Protein AF-A0A2E5Q4D9-F1 (afdb_monomer)

pLDDT: mean 92.21, std 5.11, range [64.12, 96.94]

Solvent-accessible surface area (backbone atoms only — not comparable to full-atom values): 3212 Å² total; per-residue (Å²): 89,39,68,59,8,50,52,29,29,51,47,11,52,49,42,46,59,35,46,78,73,71,42,57,63,52,52,76,74,73,41,89,66,56,81,88,49,54,88,44,47,29,58,51,34,26,50,53,9,49,50,40,23,49,60,35,56,77,77,112

Radius of gyration: 12.53 Å; Cα contacts (8 Å, |Δi|>4): 68; chains: 1; bounding box: 28×17×34 Å

Mean predicted aligned error: 3.36 Å

Foldseek 3Di:
DQVQLVVLLVVLVVLVVVVVVVDQPCVVVVHDDDPVCSVCSSVVSNVVSPVVNVVVVVVD

Structure (mmCIF, N/CA/C/O backbone):
data_AF-A0A2E5Q4D9-F1
#
_entry.id   AF-A0A2E5Q4D9-F1
#
loop_
_atom_site.group_PDB
_atom_site.id
_atom_site.type_symbol
_atom_site.label_atom_id
_atom_site.label_alt_id
_atom_site.label_comp_id
_atom_site.label_asym_id
_atom_site.label_entity_id
_atom_site.label_seq_id
_atom_site.pdbx_PDB_ins_code
_atom_site.Cartn_x
_atom_site.Cartn_y
_atom_site.Cartn_z
_atom_site.occupancy
_atom_site.B_iso_or_equiv
_atom_site.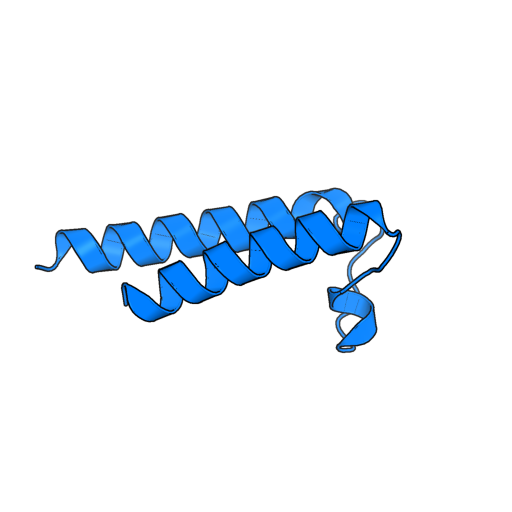auth_seq_id
_atom_site.auth_comp_id
_atom_site.auth_asym_id
_atom_site.auth_atom_id
_atom_site.pdbx_PDB_model_num
ATOM 1 N N . MET A 1 1 ? -15.808 -0.065 10.587 1.00 79.56 1 MET A N 1
ATOM 2 C CA . MET A 1 1 ? -14.720 0.659 9.877 1.00 79.56 1 MET A CA 1
ATOM 3 C C . MET A 1 1 ? -13.321 0.170 10.255 1.00 79.56 1 MET A C 1
ATOM 5 O O . MET A 1 1 ? -12.461 0.177 9.389 1.00 79.56 1 MET A O 1
ATOM 9 N N . LYS A 1 2 ? -13.090 -0.322 11.485 1.00 89.62 2 LYS A N 1
ATOM 10 C CA . LYS A 1 2 ? -11.786 -0.863 11.917 1.00 89.62 2 LYS A CA 1
ATOM 11 C C . LYS A 1 2 ? -11.218 -1.945 10.998 1.00 89.62 2 LYS A C 1
ATOM 13 O O . LYS A 1 2 ? -10.073 -1.836 10.590 1.00 89.62 2 LYS A O 1
ATOM 18 N N . ILE A 1 3 ? -12.037 -2.940 10.646 1.00 93.00 3 ILE A N 1
ATOM 19 C CA . ILE A 1 3 ? -11.631 -4.048 9.766 1.00 93.00 3 ILE A CA 1
ATOM 20 C C . ILE A 1 3 ? -11.156 -3.514 8.409 1.00 93.00 3 ILE A C 1
ATOM 22 O O . ILE A 1 3 ? -10.082 -3.880 7.958 1.00 93.00 3 ILE A O 1
ATOM 26 N N . ILE A 1 4 ? -11.905 -2.586 7.805 1.00 94.00 4 ILE A N 1
ATOM 27 C CA . ILE A 1 4 ? -11.529 -1.951 6.532 1.00 94.00 4 ILE A CA 1
ATOM 28 C C . ILE A 1 4 ? -10.190 -1.214 6.672 1.00 94.00 4 ILE A C 1
ATOM 30 O O . ILE A 1 4 ? -9.313 -1.385 5.836 1.00 94.00 4 ILE A O 1
ATOM 34 N N . GLY A 1 5 ? -10.000 -0.448 7.751 1.00 93.19 5 GLY A N 1
ATOM 35 C CA . GLY A 1 5 ? -8.731 0.235 8.010 1.00 93.19 5 GLY A CA 1
ATOM 36 C C . GLY A 1 5 ? -7.551 -0.730 8.146 1.00 93.19 5 GLY A C 1
ATOM 37 O O . GLY A 1 5 ? -6.513 -0.516 7.530 1.00 93.19 5 GLY A O 1
ATOM 38 N N . ILE A 1 6 ? -7.732 -1.835 8.877 1.00 95.00 6 ILE A N 1
ATOM 39 C CA . ILE A 1 6 ? -6.716 -2.891 9.011 1.00 95.00 6 ILE A CA 1
ATOM 40 C C . ILE A 1 6 ? -6.381 -3.500 7.646 1.00 95.00 6 ILE A C 1
ATOM 42 O O . ILE A 1 6 ? -5.206 -3.666 7.339 1.00 95.00 6 ILE A O 1
ATOM 46 N N . LEU A 1 7 ? -7.382 -3.790 6.809 1.00 96.94 7 LEU A N 1
ATOM 47 C CA . LEU A 1 7 ? -7.155 -4.337 5.469 1.00 96.94 7 LEU A CA 1
ATOM 48 C C . LEU A 1 7 ? -6.327 -3.388 4.593 1.00 96.94 7 LEU A C 1
ATOM 50 O O . LEU A 1 7 ? -5.404 -3.846 3.931 1.00 96.94 7 LEU A O 1
ATOM 54 N N . PHE A 1 8 ? -6.588 -2.079 4.635 1.00 95.50 8 PHE A N 1
ATOM 55 C CA . PHE A 1 8 ? -5.782 -1.090 3.906 1.00 95.50 8 PHE A CA 1
ATOM 56 C C . PHE A 1 8 ? -4.354 -0.956 4.450 1.00 95.50 8 PHE A C 1
ATOM 58 O O . PHE A 1 8 ? -3.418 -0.793 3.670 1.00 95.50 8 PHE A O 1
ATOM 65 N N . VAL A 1 9 ? -4.160 -1.073 5.769 1.00 95.31 9 VAL A N 1
ATOM 66 C CA . VAL A 1 9 ? -2.812 -1.113 6.360 1.00 95.31 9 VAL A CA 1
ATOM 67 C C . VAL A 1 9 ? -2.048 -2.343 5.875 1.00 95.31 9 VAL A C 1
ATOM 69 O O . VAL A 1 9 ? -0.910 -2.218 5.432 1.00 95.31 9 VAL A O 1
ATOM 72 N N . LEU A 1 10 ? -2.675 -3.522 5.915 1.00 96.88 10 LEU A N 1
ATOM 73 C CA . LEU A 1 10 ? -2.069 -4.759 5.418 1.00 96.88 10 LEU A CA 1
ATOM 74 C C . LEU A 1 10 ? -1.783 -4.685 3.915 1.00 96.88 10 LEU A C 1
ATOM 76 O O . LEU A 1 10 ? -0.731 -5.143 3.480 1.00 96.88 10 LEU A O 1
ATOM 80 N N . TRP A 1 11 ? -2.674 -4.061 3.143 1.00 96.38 11 TRP A N 1
ATOM 81 C CA . TRP A 1 11 ? -2.459 -3.801 1.723 1.00 96.38 11 TRP A CA 1
ATOM 82 C C . TRP A 1 11 ? -1.229 -2.920 1.481 1.00 96.38 11 TRP A C 1
ATOM 84 O O . TRP A 1 11 ? -0.376 -3.281 0.681 1.00 96.38 11 TRP A O 1
ATOM 94 N N . GLY A 1 12 ? -1.080 -1.817 2.223 1.00 94.81 12 GLY A N 1
ATOM 95 C CA . GLY A 1 12 ? 0.109 -0.962 2.134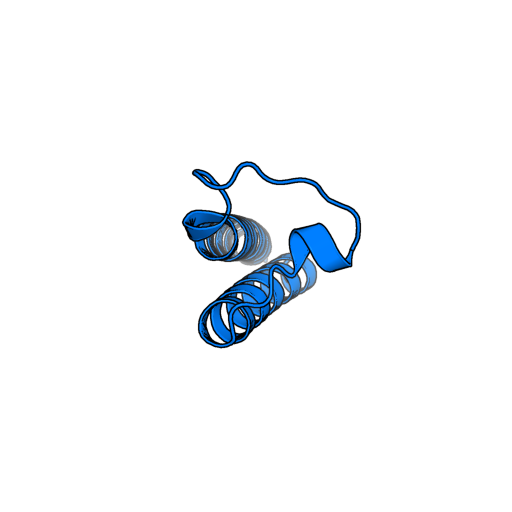 1.00 94.81 12 GLY A CA 1
ATOM 96 C C . GLY A 1 12 ? 1.405 -1.688 2.512 1.00 94.81 12 GLY A C 1
ATOM 97 O O . GLY A 1 12 ? 2.433 -1.481 1.876 1.00 94.81 12 GLY A O 1
ATOM 98 N N . ILE A 1 13 ? 1.366 -2.588 3.501 1.00 95.25 13 ILE A N 1
ATOM 99 C CA . ILE A 1 13 ? 2.521 -3.430 3.859 1.00 95.25 13 ILE A CA 1
ATOM 100 C C . ILE A 1 13 ? 2.856 -4.416 2.732 1.00 95.25 13 ILE A C 1
ATOM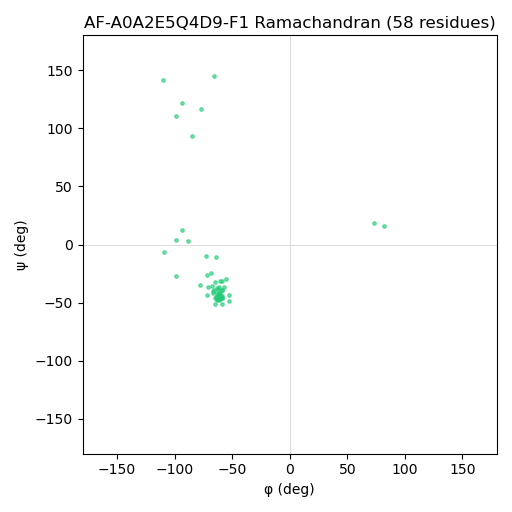 102 O O . ILE A 1 13 ? 4.033 -4.619 2.434 1.00 95.25 13 ILE A O 1
ATOM 106 N N . ALA A 1 14 ? 1.847 -5.026 2.108 1.00 95.19 14 ALA A N 1
ATOM 107 C CA . ALA A 1 14 ? 2.047 -5.934 0.982 1.00 95.19 14 ALA A CA 1
ATOM 108 C C . ALA A 1 14 ? 2.649 -5.203 -0.227 1.00 95.19 14 ALA A C 1
ATOM 110 O O . ALA A 1 14 ? 3.627 -5.684 -0.792 1.00 95.19 14 ALA A O 1
ATOM 111 N N . ASP A 1 15 ? 2.123 -4.023 -0.564 1.00 93.69 15 ASP A N 1
ATOM 112 C CA . ASP A 1 15 ? 2.654 -3.154 -1.619 1.00 93.69 15 ASP A CA 1
ATOM 113 C C . ASP A 1 15 ? 4.115 -2.760 -1.350 1.00 93.69 15 ASP A C 1
ATOM 115 O O . ASP A 1 15 ? 4.975 -2.902 -2.217 1.00 93.69 15 ASP A O 1
ATOM 119 N N . PHE A 1 16 ? 4.438 -2.381 -0.107 1.00 94.31 16 PHE A N 1
ATOM 120 C CA . PHE A 1 16 ? 5.821 -2.129 0.294 1.00 94.31 16 PHE A CA 1
ATOM 121 C C . PHE A 1 16 ? 6.696 -3.369 0.091 1.00 94.31 16 PHE A C 1
ATOM 123 O O . PHE A 1 16 ? 7.717 -3.281 -0.578 1.00 94.31 16 PHE A O 1
ATOM 130 N N . GLY A 1 17 ? 6.296 -4.538 0.596 1.00 94.25 17 GLY A N 1
ATOM 131 C CA . GLY A 1 17 ? 7.070 -5.772 0.424 1.00 94.25 17 GLY A CA 1
ATOM 132 C C . GLY A 1 17 ? 7.295 -6.152 -1.045 1.00 94.25 17 GLY A C 1
ATOM 133 O O . GLY A 1 17 ? 8.392 -6.566 -1.413 1.00 94.25 17 GLY A O 1
ATOM 134 N N . LEU A 1 18 ? 6.284 -5.966 -1.894 1.00 93.56 18 LEU A N 1
ATOM 135 C CA . LEU A 1 18 ? 6.357 -6.249 -3.328 1.00 93.56 18 LEU A CA 1
ATOM 136 C C . LEU A 1 18 ? 7.234 -5.244 -4.084 1.00 93.56 18 LEU A C 1
ATOM 138 O O . LEU A 1 18 ? 8.003 -5.651 -4.955 1.00 93.56 18 LEU A O 1
ATOM 142 N N . SER A 1 19 ? 7.217 -3.966 -3.694 1.00 90.31 19 SER A N 1
ATOM 143 C CA . SER A 1 19 ? 8.097 -2.951 -4.288 1.00 90.31 19 SER A CA 1
ATOM 144 C C . SER A 1 19 ? 9.588 -3.265 -4.096 1.00 90.31 19 SER A C 1
ATOM 146 O O . SER A 1 19 ? 10.391 -2.994 -4.987 1.00 90.31 19 SER A O 1
ATOM 148 N N . TRP A 1 20 ? 9.974 -3.933 -2.998 1.00 89.50 20 TRP A N 1
ATOM 149 C CA . TRP A 1 20 ? 11.358 -4.394 -2.785 1.00 89.50 20 TRP A CA 1
ATOM 150 C C . TRP A 1 20 ? 11.758 -5.520 -3.743 1.00 89.50 20 TRP A C 1
ATOM 152 O O . TRP A 1 20 ? 12.941 -5.700 -4.024 1.00 89.50 20 TRP A O 1
ATOM 162 N N . ALA A 1 21 ? 10.779 -6.266 -4.255 1.00 92.00 21 ALA A N 1
ATOM 163 C CA . ALA A 1 21 ? 10.967 -7.269 -5.296 1.00 92.00 21 ALA A CA 1
ATOM 164 C C . ALA A 1 21 ? 10.853 -6.681 -6.717 1.00 92.00 21 ALA A C 1
ATOM 166 O O . ALA A 1 21 ? 10.933 -7.430 -7.688 1.00 92.00 21 ALA A O 1
ATOM 167 N N . GLY A 1 22 ? 10.668 -5.360 -6.852 1.00 88.56 22 GLY A N 1
ATOM 168 C CA . GLY A 1 22 ? 10.470 -4.687 -8.137 1.00 88.56 22 GLY A CA 1
ATOM 169 C C . GLY A 1 22 ? 9.095 -4.932 -8.764 1.00 88.56 22 GLY A C 1
ATOM 170 O O . GLY A 1 22 ? 8.939 -4.743 -9.967 1.00 88.56 22 GLY A O 1
ATOM 171 N N . VAL A 1 23 ? 8.112 -5.379 -7.976 1.00 91.69 23 VAL A N 1
ATOM 172 C CA . VAL A 1 23 ? 6.748 -5.644 -8.447 1.00 91.69 23 VAL A CA 1
ATOM 173 C C . VAL A 1 23 ? 5.877 -4.415 -8.213 1.00 91.69 23 VAL A C 1
ATOM 175 O O . VAL A 1 23 ? 5.696 -3.987 -7.072 1.00 91.69 23 VAL A O 1
ATOM 178 N N . ASP A 1 24 ? 5.297 -3.884 -9.288 1.00 91.81 24 ASP A N 1
ATOM 179 C CA . ASP A 1 24 ? 4.259 -2.859 -9.214 1.00 91.81 24 ASP A CA 1
ATOM 180 C C . ASP A 1 24 ? 2.887 -3.516 -9.032 1.00 91.81 24 ASP A C 1
ATOM 182 O O . ASP A 1 24 ? 2.222 -3.909 -9.992 1.00 91.81 24 ASP A O 1
ATOM 186 N N . LEU A 1 25 ? 2.474 -3.647 -7.768 1.00 93.12 25 LEU A N 1
ATOM 187 C CA . LEU A 1 25 ? 1.202 -4.261 -7.394 1.00 93.12 25 LEU A CA 1
ATOM 188 C C . LEU A 1 25 ? 0.004 -3.568 -8.054 1.00 93.12 25 LEU A C 1
ATOM 190 O O . LEU A 1 25 ? -0.967 -4.240 -8.396 1.00 93.12 25 LEU A O 1
ATOM 194 N N . TYR A 1 26 ? 0.051 -2.243 -8.214 1.00 92.81 26 TYR A N 1
ATOM 195 C CA . TYR A 1 26 ? -1.049 -1.475 -8.790 1.00 92.81 26 TYR A CA 1
ATOM 196 C C . TYR A 1 26 ? -1.155 -1.724 -10.292 1.00 92.81 26 TYR A C 1
ATOM 198 O O . TYR A 1 26 ? -2.254 -1.976 -10.788 1.00 92.81 26 TYR A O 1
ATOM 206 N N . ASN A 1 27 ? -0.026 -1.749 -10.996 1.00 93.62 27 ASN A N 1
ATOM 207 C CA . ASN A 1 27 ? 0.003 -2.090 -12.415 1.00 93.62 27 ASN A CA 1
ATOM 208 C C . ASN A 1 27 ? -0.475 -3.529 -12.668 1.00 93.62 27 ASN A C 1
ATOM 210 O O . ASN A 1 27 ? -1.299 -3.746 -13.556 1.00 93.62 27 ASN A O 1
ATOM 214 N N . GLU A 1 28 ? -0.066 -4.483 -11.826 1.00 93.25 28 GLU A N 1
ATOM 215 C CA . GLU A 1 28 ? -0.468 -5.896 -11.924 1.00 93.25 28 GLU A CA 1
ATOM 216 C C . GLU A 1 28 ? -1.994 -6.088 -11.832 1.00 93.25 28 GLU A C 1
ATOM 218 O O . GLU A 1 28 ? -2.564 -6.972 -12.470 1.00 93.25 28 GLU A O 1
ATOM 223 N N . ILE A 1 29 ? -2.688 -5.225 -11.082 1.00 93.94 29 ILE A N 1
ATOM 224 C CA . ILE A 1 29 ? -4.158 -5.230 -10.983 1.00 93.94 29 ILE A CA 1
ATOM 225 C C . ILE A 1 29 ? -4.841 -4.272 -11.975 1.00 93.94 29 ILE A C 1
ATOM 227 O O . ILE A 1 29 ? -6.038 -4.006 -11.855 1.00 93.94 29 ILE A O 1
ATOM 231 N N . GLY A 1 30 ? -4.102 -3.757 -12.961 1.00 93.56 30 GLY A N 1
ATOM 232 C CA . GLY A 1 30 ? -4.614 -2.902 -14.034 1.00 93.56 30 GLY A CA 1
ATOM 233 C C . GLY A 1 30 ? -4.781 -1.425 -13.665 1.00 93.56 30 GLY A C 1
ATOM 234 O O . GLY A 1 30 ? -5.475 -0.697 -14.375 1.00 93.56 30 GLY A O 1
ATOM 235 N N . ILE A 1 31 ? -4.174 -0.966 -12.569 1.00 93.31 31 ILE A N 1
ATOM 236 C CA . ILE A 1 31 ? -4.167 0.440 -12.154 1.00 93.31 31 ILE A CA 1
ATOM 237 C C . ILE A 1 31 ? -2.848 1.075 -12.587 1.00 93.31 31 ILE A C 1
ATOM 239 O O . ILE A 1 31 ? -1.789 0.799 -12.032 1.00 93.31 31 ILE A O 1
ATOM 243 N N . THR A 1 32 ? -2.911 1.977 -13.563 1.00 93.12 32 THR A N 1
ATOM 244 C CA . THR A 1 32 ? -1.736 2.744 -13.982 1.00 93.12 32 THR A CA 1
ATOM 245 C C . THR A 1 32 ? -1.455 3.860 -12.983 1.00 93.12 32 THR A C 1
ATOM 247 O O . THR A 1 32 ? -2.254 4.783 -12.817 1.00 93.12 32 THR A O 1
ATOM 250 N N . VAL A 1 33 ? -0.297 3.778 -12.337 1.00 90.50 33 VAL A N 1
ATOM 251 C CA . VAL A 1 33 ? 0.250 4.815 -11.462 1.00 90.50 33 VAL A CA 1
ATOM 252 C C . VAL A 1 33 ? 1.461 5.418 -12.168 1.00 90.50 33 VAL A C 1
ATOM 254 O O . VAL A 1 33 ? 2.199 4.711 -12.845 1.00 90.50 33 VAL A O 1
ATOM 257 N N . SER A 1 34 ? 1.653 6.733 -12.067 1.00 92.69 34 SER A N 1
ATOM 258 C CA . SER A 1 34 ? 2.862 7.365 -12.603 1.00 92.69 34 SER A CA 1
ATOM 259 C C . SER A 1 34 ? 4.098 6.903 -11.831 1.00 92.69 34 SER A C 1
ATOM 261 O O . SER A 1 34 ? 4.035 6.790 -10.606 1.00 92.69 34 SER A O 1
ATOM 263 N N . ASP A 1 35 ? 5.237 6.759 -12.508 1.00 88.62 35 ASP A N 1
ATOM 264 C CA . ASP A 1 35 ? 6.506 6.321 -11.899 1.00 88.62 35 ASP A CA 1
ATOM 265 C C . ASP A 1 35 ? 6.940 7.189 -10.704 1.00 88.62 35 ASP A C 1
ATOM 267 O O . ASP A 1 35 ? 7.568 6.711 -9.766 1.00 88.62 35 ASP A O 1
ATOM 271 N N . GLU A 1 36 ? 6.567 8.470 -10.700 1.00 92.06 36 GLU A N 1
ATOM 272 C CA . GLU A 1 36 ? 6.829 9.401 -9.595 1.00 92.06 36 GLU A CA 1
ATOM 273 C C . GLU A 1 36 ? 5.974 9.117 -8.351 1.00 92.06 36 GLU A C 1
ATOM 275 O O . GLU A 1 36 ? 6.365 9.455 -7.237 1.00 92.06 36 GLU A O 1
ATOM 280 N N . LEU A 1 37 ? 4.798 8.509 -8.532 1.00 90.38 37 LEU A N 1
ATOM 281 C CA . LEU A 1 37 ? 3.820 8.247 -7.475 1.00 90.38 37 LEU A CA 1
ATOM 282 C C . LEU A 1 37 ? 3.910 6.810 -6.950 1.00 90.38 37 LEU A C 1
ATOM 284 O O . LEU A 1 37 ? 3.595 6.580 -5.783 1.00 90.38 37 LEU A O 1
ATOM 288 N N . TRP A 1 38 ? 4.375 5.864 -7.774 1.00 90.94 38 TRP A N 1
ATOM 289 C CA . TRP A 1 38 ? 4.543 4.456 -7.403 1.00 90.94 38 TRP A CA 1
ATOM 290 C C . TRP A 1 38 ? 5.363 4.252 -6.111 1.00 90.94 38 TRP A C 1
ATOM 292 O O . TRP A 1 38 ? 4.903 3.540 -5.222 1.00 90.94 38 TRP A O 1
ATOM 302 N N . PRO A 1 39 ? 6.487 4.959 -5.874 1.00 91.06 39 PRO A N 1
ATOM 303 C CA . PRO A 1 39 ? 7.232 4.835 -4.620 1.00 91.06 39 PRO A CA 1
ATOM 304 C C . PRO A 1 39 ? 6.466 5.293 -3.372 1.00 91.06 39 PRO A C 1
ATOM 306 O O . PRO A 1 39 ? 6.937 5.077 -2.261 1.00 91.06 39 PRO A O 1
ATOM 309 N N . PHE A 1 40 ? 5.316 5.953 -3.519 1.00 93.81 40 PHE A N 1
ATOM 310 C CA . PHE A 1 40 ? 4.518 6.468 -2.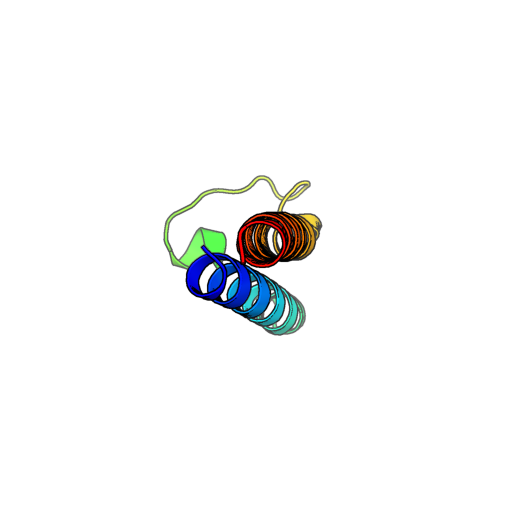407 1.00 93.81 40 PHE A CA 1
ATOM 311 C C . PHE A 1 40 ? 3.214 5.695 -2.190 1.00 93.81 40 PHE A C 1
ATOM 313 O O . PHE A 1 40 ? 2.529 5.942 -1.194 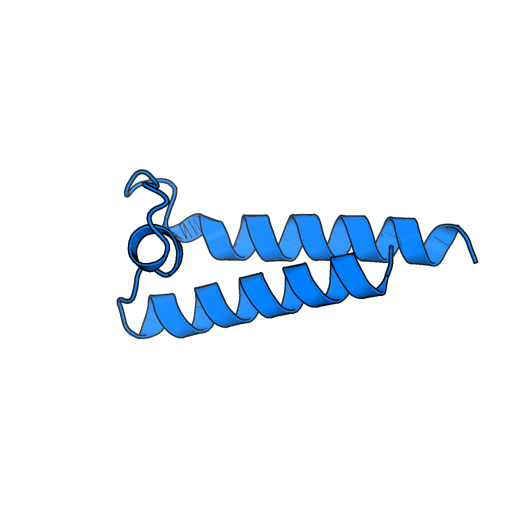1.00 93.81 40 PHE A O 1
ATOM 320 N N . THR A 1 41 ? 2.856 4.752 -3.066 1.00 93.44 41 THR A N 1
ATOM 321 C CA . THR A 1 41 ? 1.568 4.040 -3.002 1.00 93.44 41 THR A CA 1
ATOM 322 C C . THR A 1 41 ? 1.378 3.292 -1.687 1.00 93.44 41 THR A C 1
ATOM 324 O O . THR A 1 41 ? 0.305 3.377 -1.084 1.00 93.44 41 THR A O 1
ATOM 327 N N . HIS A 1 42 ? 2.435 2.673 -1.163 1.00 92.31 42 HIS A N 1
ATOM 328 C CA . HIS A 1 42 ? 2.396 1.962 0.113 1.00 92.31 42 HIS A CA 1
ATOM 329 C C . HIS A 1 42 ? 2.145 2.899 1.301 1.00 92.31 42 HIS A C 1
ATOM 331 O O . HIS A 1 42 ? 1.370 2.567 2.202 1.00 92.31 42 HIS A O 1
ATOM 337 N N . TRP A 1 43 ? 2.741 4.098 1.291 1.00 93.50 43 TRP A N 1
ATOM 338 C CA . TRP A 1 43 ? 2.489 5.123 2.308 1.00 93.50 43 TRP A CA 1
ATOM 339 C C . TRP A 1 43 ? 1.060 5.647 2.235 1.00 93.50 43 TRP A C 1
ATOM 341 O O . TRP A 1 43 ? 0.427 5.848 3.271 1.00 93.50 43 TRP A O 1
ATOM 351 N N . ILE A 1 44 ? 0.534 5.834 1.024 1.00 93.94 44 ILE A N 1
ATOM 352 C CA . ILE A 1 44 ? -0.839 6.290 0.804 1.00 93.94 44 ILE A CA 1
ATOM 353 C C . ILE A 1 44 ? -1.828 5.233 1.311 1.00 93.94 44 ILE A C 1
ATOM 355 O O . ILE A 1 44 ? -2.700 5.551 2.122 1.00 93.94 44 ILE A O 1
ATOM 359 N N . ALA A 1 45 ? -1.669 3.972 0.902 1.00 94.31 45 ALA A N 1
ATOM 360 C CA . ALA A 1 45 ? -2.528 2.872 1.334 1.00 94.31 45 ALA A CA 1
ATOM 361 C C . ALA A 1 45 ? -2.469 2.661 2.855 1.00 94.31 45 ALA A C 1
ATOM 363 O O . ALA A 1 45 ? -3.509 2.613 3.520 1.00 94.31 45 ALA A O 1
ATOM 364 N N . GLY A 1 46 ? -1.260 2.620 3.421 1.00 94.56 46 GLY A N 1
ATOM 365 C CA . GLY A 1 46 ? -1.052 2.484 4.860 1.00 94.56 46 GLY A CA 1
ATOM 366 C C . GLY A 1 46 ? -1.618 3.662 5.656 1.00 94.56 46 GLY A C 1
ATOM 367 O O . GLY A 1 46 ? -2.308 3.460 6.657 1.00 94.56 46 GLY A O 1
ATOM 368 N N . GLY A 1 47 ? -1.387 4.892 5.193 1.00 95.25 47 GLY A N 1
ATOM 369 C CA . GLY A 1 47 ? -1.862 6.120 5.831 1.00 95.25 47 GLY A CA 1
ATOM 370 C C . GLY A 1 47 ? -3.387 6.242 5.825 1.00 95.25 47 GLY A C 1
ATOM 371 O O . GLY A 1 47 ? -3.988 6.510 6.869 1.00 95.25 47 GLY A O 1
ATOM 372 N N . ILE A 1 48 ? -4.031 5.970 4.685 1.00 95.88 48 ILE A N 1
ATOM 373 C CA . ILE A 1 48 ? -5.498 5.927 4.579 1.00 95.88 48 ILE A CA 1
ATOM 374 C C . ILE A 1 48 ? -6.059 4.827 5.486 1.00 95.88 48 ILE A C 1
ATOM 376 O O . ILE A 1 48 ? -7.011 5.068 6.233 1.00 95.88 48 ILE A O 1
ATOM 380 N N . GLY A 1 49 ? -5.449 3.639 5.484 1.00 95.38 49 GLY A N 1
ATOM 381 C CA . GLY A 1 49 ? -5.859 2.536 6.348 1.00 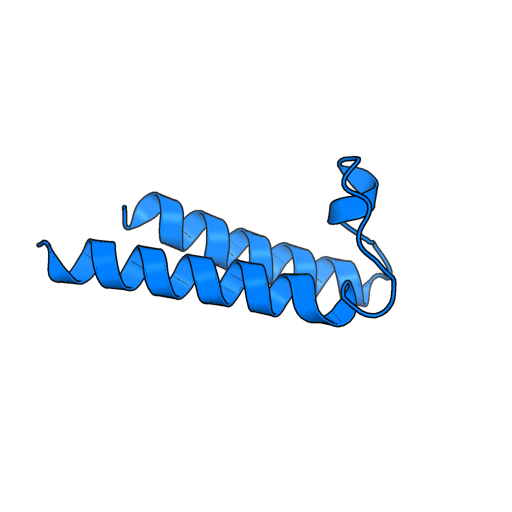95.38 49 GLY A CA 1
ATOM 382 C C . GLY A 1 49 ? -5.795 2.888 7.834 1.00 95.38 49 GLY A C 1
ATOM 383 O O . GLY A 1 49 ? -6.766 2.671 8.567 1.00 95.38 49 GLY A O 1
ATOM 384 N N . ALA A 1 50 ? -4.697 3.507 8.273 1.00 94.25 50 ALA A N 1
ATOM 385 C CA . ALA A 1 50 ? -4.525 3.966 9.648 1.00 94.25 50 ALA A CA 1
ATOM 386 C C . AL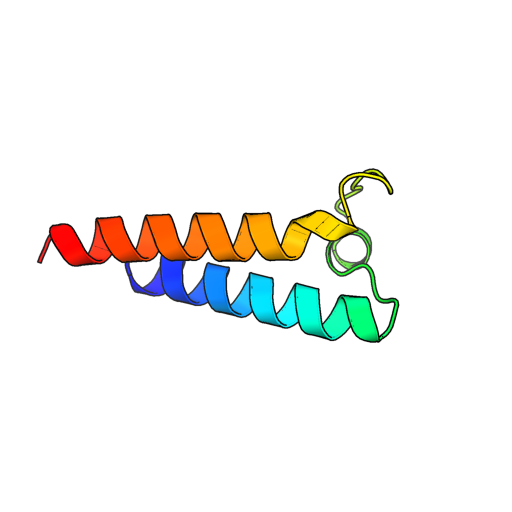A A 1 50 ? -5.571 5.024 10.040 1.00 94.25 50 ALA A C 1
ATOM 388 O O . ALA A 1 50 ? -6.158 4.935 11.122 1.00 94.25 50 ALA A O 1
ATOM 389 N N . ALA A 1 51 ? -5.868 5.978 9.151 1.00 95.69 51 ALA A N 1
ATOM 390 C CA . ALA A 1 51 ? -6.899 6.989 9.378 1.00 95.69 51 ALA A CA 1
ATOM 391 C C . ALA A 1 51 ? -8.300 6.364 9.513 1.00 95.69 51 ALA A C 1
ATOM 393 O O . ALA A 1 51 ? -9.021 6.649 10.471 1.00 95.69 51 ALA A O 1
ATOM 394 N N . ILE A 1 52 ? -8.675 5.450 8.609 1.00 95.19 52 ILE A N 1
ATOM 395 C CA . ILE A 1 52 ? -9.961 4.731 8.661 1.00 95.19 52 ILE A CA 1
ATOM 396 C C . ILE A 1 52 ? -10.070 3.903 9.946 1.00 95.19 52 ILE A C 1
ATOM 398 O O . ILE A 1 52 ? -11.127 3.880 10.588 1.00 95.19 52 ILE A O 1
ATOM 402 N N . TYR A 1 53 ? -8.984 3.233 10.342 1.00 95.38 53 TYR A N 1
ATOM 403 C CA . TYR A 1 53 ? -8.935 2.474 11.587 1.00 95.38 53 TYR A CA 1
ATOM 404 C C . TYR A 1 53 ? -9.151 3.381 12.804 1.00 95.38 53 TYR A C 1
ATOM 406 O O . TYR A 1 53 ? -9.980 3.062 13.659 1.00 95.38 53 TYR A O 1
ATOM 414 N N . ALA A 1 54 ? -8.473 4.532 12.858 1.00 94.25 54 ALA A N 1
ATOM 415 C CA . ALA A 1 54 ? -8.601 5.498 13.946 1.00 94.25 54 ALA A CA 1
ATOM 416 C C . ALA A 1 54 ? -10.031 6.049 14.070 1.00 94.25 54 ALA A C 1
ATOM 418 O O . ALA A 1 54 ? -10.585 6.053 15.169 1.00 94.25 54 ALA A O 1
ATOM 419 N N . ILE A 1 55 ? -10.669 6.415 12.951 1.00 94.75 55 ILE A N 1
ATOM 420 C CA . ILE A 1 55 ? -12.081 6.845 12.931 1.00 94.75 55 ILE A CA 1
ATOM 421 C C . ILE 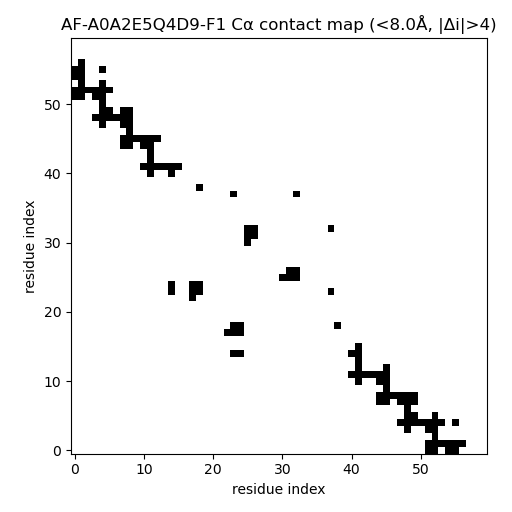A 1 55 ? -13.005 5.704 13.378 1.00 94.75 55 ILE A C 1
ATOM 423 O O . ILE A 1 55 ? -13.998 5.923 14.066 1.00 94.75 55 ILE A O 1
ATOM 427 N N . GLY A 1 56 ? -12.694 4.463 12.996 1.00 90.62 56 GLY A N 1
ATOM 428 C CA . GLY A 1 56 ? -13.424 3.291 13.470 1.00 90.62 56 GLY A CA 1
ATOM 429 C C . GLY A 1 56 ? -13.273 3.051 14.972 1.00 90.62 56 GLY A C 1
ATOM 430 O O . GLY A 1 56 ? -14.204 2.548 15.586 1.00 90.62 56 GLY A O 1
ATOM 431 N N . LYS A 1 57 ? -12.121 3.399 15.556 1.00 90.94 57 LYS A N 1
ATOM 432 C CA . LYS A 1 57 ? -11.834 3.264 16.989 1.00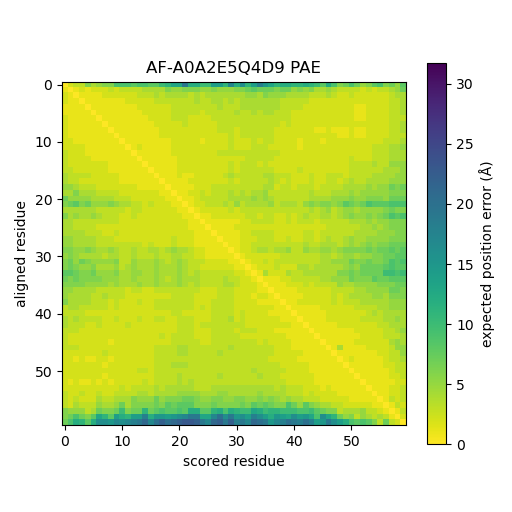 90.94 57 LYS A CA 1
ATOM 433 C C . LYS A 1 57 ? -12.463 4.352 17.843 1.00 90.94 57 LYS A C 1
ATOM 435 O O . LYS A 1 57 ? -12.875 4.036 18.946 1.00 90.94 57 LYS A O 1
ATOM 440 N N . SER A 1 58 ? -12.567 5.583 17.356 1.00 86.50 58 SER A N 1
ATOM 441 C CA . SER A 1 58 ? -13.162 6.685 18.125 1.00 86.50 58 SER A CA 1
ATOM 442 C C . SER A 1 58 ? -14.686 6.612 18.271 1.00 86.50 58 SER A C 1
ATOM 444 O O . SER A 1 58 ? -15.258 7.408 19.008 1.00 86.50 58 SER A O 1
ATOM 446 N N . ARG A 1 59 ? -15.349 5.703 17.546 1.00 75.31 59 ARG A N 1
ATOM 447 C CA . ARG A 1 59 ? -16.809 5.514 17.558 1.00 75.31 59 ARG A CA 1
ATOM 448 C C . ARG A 1 59 ? -17.288 4.358 18.449 1.00 75.31 59 ARG A C 1
ATOM 450 O O . ARG A 1 59 ? -18.480 4.067 18.432 1.00 75.31 59 ARG A O 1
ATOM 457 N N . GLU A 1 60 ? -16.382 3.700 19.167 1.00 64.12 60 GLU A N 1
ATOM 458 C CA . GLU A 1 60 ? -16.667 2.670 20.181 1.00 64.12 60 GLU A CA 1
ATOM 459 C C . GLU A 1 60 ? -16.371 3.213 21.578 1.00 64.12 60 GLU A C 1
ATOM 461 O O . GLU A 1 60 ? -17.133 2.861 22.503 1.00 64.12 60 GLU A O 1
#

Sequence (60 aa):
MKIIGILFVLWGIADFGLSWAGVDLYNEIGITVSDELWPFTHWIAGGIGAAIYAIGKSRE

Secondary structure (DSSP, 8-state):
-HHHHHHHHHHHHHHHHHHHTT--HHHHTT----TTTGGGHHHHHHHHHHHHHHHHHTT-